Protein AF-A0A392QG40-F1 (afdb_monomer)

InterPro domains:
  IPR045274 Receptor-like kinase WAK-like [PTHR27005] (1-71)

Foldseek 3Di:
DVQVVCLVVVNNVVVDDPPPDDPPCPVLSNQVSVLVNQCPDPDPVSHDDVVVVVVSNVVSVCVVPDVVPPPVVPVVVVVVVVVVVVVVVVVVPDDDDDD

Radius of gyration: 22.12 Å; Cα contacts (8 Å, |Δi|>4): 34; chains: 1; bounding box: 78×23×42 Å

Structure (mmCIF, N/CA/C/O backbone):
data_AF-A0A392QG40-F1
#
_entry.id   AF-A0A392QG40-F1
#
loop_
_atom_site.group_PDB
_atom_site.id
_atom_site.type_symbol
_atom_site.label_atom_id
_atom_site.label_alt_id
_atom_site.label_comp_id
_atom_site.label_asym_id
_atom_site.label_entity_id
_atom_site.label_seq_id
_atom_site.pdbx_PDB_ins_code
_atom_site.Cartn_x
_atom_site.Cartn_y
_atom_site.Cartn_z
_atom_site.occupancy
_atom_site.B_iso_or_equiv
_atom_site.auth_seq_id
_atom_site.auth_comp_id
_atom_site.auth_asym_id
_atom_site.auth_atom_id
_atom_site.pdbx_PDB_model_num
ATOM 1 N N . MET A 1 1 ? -11.491 -7.792 -11.888 1.00 76.50 1 MET A N 1
ATOM 2 C CA . MET A 1 1 ? -10.643 -7.513 -10.707 1.00 76.50 1 MET A CA 1
ATOM 3 C C . MET A 1 1 ? -11.542 -7.230 -9.505 1.00 76.50 1 MET A C 1
ATOM 5 O O . MET A 1 1 ? -12.056 -6.123 -9.408 1.00 76.50 1 MET A O 1
ATOM 9 N N . HIS A 1 2 ? -11.778 -8.224 -8.638 1.00 91.06 2 HIS A N 1
ATOM 10 C CA . HIS A 1 2 ? -12.687 -8.115 -7.481 1.00 91.06 2 HIS A CA 1
ATOM 11 C C . HIS A 1 2 ? -12.259 -6.999 -6.511 1.00 91.06 2 HIS A C 1
ATOM 13 O O . HIS A 1 2 ? -13.020 -6.069 -6.269 1.00 91.06 2 HIS A O 1
ATOM 19 N N . PHE A 1 3 ? -10.992 -7.015 -6.090 1.00 94.00 3 PHE A N 1
ATOM 20 C CA . PHE A 1 3 ? -10.395 -6.025 -5.186 1.00 94.00 3 PHE A CA 1
ATOM 21 C C . PHE A 1 3 ? -10.611 -4.565 -5.629 1.00 94.00 3 PHE A C 1
ATOM 23 O O . PHE A 1 3 ? -11.159 -3.759 -4.882 1.00 94.00 3 PHE A O 1
ATOM 30 N N . LEU A 1 4 ? -10.244 -4.228 -6.874 1.00 94.69 4 LEU A N 1
ATOM 31 C CA . LEU A 1 4 ? -10.388 -2.863 -7.400 1.00 94.69 4 LEU A CA 1
ATOM 32 C C . LEU A 1 4 ? -11.856 -2.420 -7.489 1.00 94.69 4 LEU A C 1
ATOM 34 O O . LEU A 1 4 ? -12.143 -1.233 -7.364 1.00 94.69 4 LEU A O 1
ATOM 38 N N . SER A 1 5 ? -12.783 -3.358 -7.715 1.00 95.38 5 SER A N 1
ATOM 39 C CA . SER A 1 5 ? -14.220 -3.066 -7.709 1.00 95.38 5 SER A CA 1
ATOM 40 C C . SER A 1 5 ? -14.708 -2.751 -6.299 1.00 95.38 5 SER A C 1
ATOM 42 O O . SER A 1 5 ? -15.381 -1.743 -6.107 1.00 95.38 5 SER A O 1
ATOM 44 N N . CYS A 1 6 ? -14.329 -3.574 -5.317 1.00 96.19 6 CYS A N 1
ATOM 45 C CA . CYS A 1 6 ? -14.648 -3.349 -3.911 1.00 96.19 6 CYS A CA 1
ATOM 46 C C . CYS A 1 6 ? -14.133 -1.987 -3.441 1.00 96.19 6 CYS A C 1
ATOM 48 O O . CYS A 1 6 ? -14.902 -1.222 -2.870 1.00 96.19 6 CYS A O 1
ATOM 50 N N . LEU A 1 7 ? -12.883 -1.632 -3.759 1.00 95.38 7 LEU A N 1
ATOM 51 C CA . LEU A 1 7 ? -12.315 -0.334 -3.386 1.00 95.38 7 LEU A CA 1
ATOM 52 C C . LEU A 1 7 ? -13.085 0.847 -4.002 1.00 95.38 7 LEU A C 1
ATOM 54 O O . LEU A 1 7 ? -13.409 1.797 -3.299 1.00 95.38 7 LEU A O 1
ATOM 58 N N . LYS A 1 8 ? -13.439 0.776 -5.294 1.00 94.44 8 LYS A N 1
ATOM 59 C CA . LYS A 1 8 ? -14.230 1.826 -5.970 1.00 94.44 8 LYS A CA 1
ATOM 60 C C . LYS A 1 8 ? -15.635 1.999 -5.393 1.00 94.44 8 LYS A C 1
ATOM 62 O O . LYS A 1 8 ? -16.204 3.076 -5.507 1.00 94.44 8 LYS A O 1
ATOM 67 N N . GLN A 1 9 ? -16.200 0.933 -4.838 1.00 96.00 9 GLN A N 1
ATOM 68 C CA . GLN A 1 9 ? -17.535 0.924 -4.243 1.00 96.00 9 GLN A CA 1
ATOM 69 C C . GLN A 1 9 ? -17.508 1.196 -2.730 1.00 96.00 9 GLN A C 1
ATOM 71 O O . GLN A 1 9 ? -18.537 1.048 -2.086 1.00 96.00 9 GLN A O 1
ATOM 76 N N . ASP A 1 10 ? -16.347 1.548 -2.165 1.00 93.75 10 ASP A N 1
ATOM 77 C CA . ASP A 1 10 ? -16.106 1.686 -0.719 1.00 93.75 10 ASP A CA 1
ATOM 78 C C . ASP A 1 10 ? -16.429 0.418 0.101 1.00 93.75 10 ASP A C 1
ATOM 80 O O . ASP A 1 10 ? -16.672 0.456 1.302 1.00 93.75 10 ASP A O 1
ATOM 84 N N . ARG A 1 11 ? -16.374 -0.748 -0.552 1.00 95.81 11 ARG A N 1
ATOM 85 C CA . ARG A 1 11 ? -16.605 -2.083 0.024 1.00 95.81 11 ARG A CA 1
ATOM 86 C C . ARG A 1 11 ? -15.308 -2.849 0.251 1.00 95.81 11 ARG A C 1
ATOM 88 O O . ARG A 1 11 ? -15.278 -4.075 0.188 1.00 95.81 11 ARG A O 1
ATOM 95 N N . ILE A 1 12 ? -14.197 -2.141 0.458 1.00 95.31 12 ILE A N 1
ATOM 96 C CA . ILE A 1 12 ? -12.872 -2.765 0.562 1.00 95.31 12 ILE A CA 1
ATOM 97 C C . ILE A 1 12 ? -12.803 -3.798 1.691 1.00 95.31 12 ILE A C 1
ATOM 99 O O . ILE A 1 12 ? -12.214 -4.856 1.506 1.00 95.31 12 ILE A O 1
ATOM 103 N N . PHE A 1 13 ? -13.481 -3.538 2.808 1.00 94.19 13 PHE A N 1
ATOM 104 C CA . PHE A 1 13 ? -13.512 -4.418 3.975 1.00 94.19 13 PHE A CA 1
ATOM 105 C C . PHE A 1 13 ? -14.155 -5.785 3.696 1.00 94.19 13 PHE A C 1
ATOM 107 O O . PHE A 1 13 ? -13.777 -6.763 4.328 1.00 94.19 13 PHE A O 1
ATOM 114 N N . GLU A 1 14 ? -15.052 -5.887 2.707 1.00 93.19 14 GLU A N 1
ATOM 115 C CA . GLU A 1 14 ? -15.636 -7.166 2.264 1.00 93.19 14 GLU A CA 1
ATOM 116 C C . GLU A 1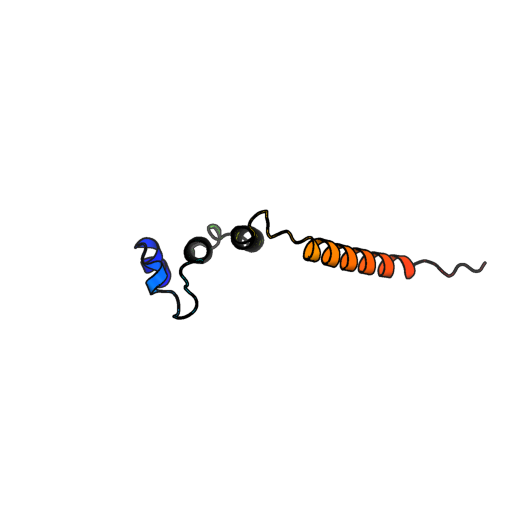 14 ? -14.625 -8.037 1.502 1.00 93.19 14 GLU A C 1
ATOM 118 O O . GLU A 1 14 ? -14.798 -9.248 1.391 1.00 93.19 14 GLU A O 1
ATOM 123 N N . ALA A 1 15 ? -13.571 -7.426 0.952 1.00 91.69 15 ALA A N 1
ATOM 124 C CA . ALA A 1 15 ? -12.517 -8.121 0.218 1.00 91.69 15 ALA A CA 1
ATOM 125 C C . ALA A 1 15 ? -11.320 -8.511 1.102 1.00 91.69 15 ALA A C 1
ATOM 127 O O . ALA A 1 15 ? -10.407 -9.178 0.611 1.00 91.69 15 ALA A O 1
ATOM 128 N N . ILE A 1 16 ? -11.302 -8.091 2.370 1.00 92.00 16 ILE A N 1
ATOM 129 C CA . ILE A 1 16 ? -10.236 -8.417 3.320 1.00 92.00 16 ILE A CA 1
ATOM 130 C C . ILE A 1 16 ? -10.523 -9.771 3.966 1.00 92.00 16 ILE A C 1
ATOM 132 O O . ILE A 1 16 ? -11.649 -10.074 4.355 1.00 92.00 16 ILE A O 1
ATOM 136 N N . GLN A 1 17 ? -9.485 -10.597 4.087 1.00 91.44 17 GLN A N 1
ATOM 137 C CA . GLN A 1 17 ? -9.592 -11.884 4.758 1.00 91.44 17 GLN A CA 1
ATOM 138 C C . GLN A 1 17 ? -9.967 -11.702 6.237 1.00 91.44 17 GLN A C 1
ATOM 140 O O . GLN A 1 17 ? -9.434 -10.837 6.936 1.00 91.44 17 GLN A O 1
ATOM 145 N N . VAL A 1 18 ? -10.871 -12.557 6.718 1.00 91.06 18 VAL A N 1
ATOM 146 C CA . VAL A 1 18 ? -11.296 -12.588 8.123 1.00 91.06 18 VAL A CA 1
ATOM 147 C C . VAL A 1 18 ? -10.078 -12.736 9.040 1.00 91.06 18 VAL A C 1
ATOM 149 O O . VAL A 1 18 ? -9.209 -13.567 8.788 1.00 91.06 18 VAL A O 1
ATOM 152 N N . GLY A 1 19 ? -10.029 -11.929 10.102 1.00 90.94 19 GLY A N 1
ATOM 153 C CA . GLY A 1 19 ? -8.938 -11.914 11.083 1.00 90.94 19 GLY A CA 1
ATOM 154 C C . GLY A 1 19 ? -7.833 -10.889 10.810 1.00 90.94 19 GLY A C 1
ATOM 155 O O . GLY A 1 19 ? -7.041 -10.629 11.706 1.00 90.94 19 GLY A O 1
ATOM 156 N N . ILE A 1 20 ? -7.795 -10.276 9.621 1.00 90.25 20 ILE A N 1
ATOM 157 C CA . ILE A 1 20 ? -6.873 -9.162 9.325 1.00 90.25 20 ILE A CA 1
ATOM 158 C C . ILE A 1 20 ? -7.479 -7.818 9.755 1.00 90.25 20 ILE A C 1
ATOM 160 O O . ILE A 1 20 ? -6.781 -6.949 10.268 1.00 90.25 20 ILE A O 1
ATOM 164 N N . LEU A 1 21 ? -8.783 -7.638 9.536 1.00 92.50 21 LEU A N 1
ATOM 165 C CA . LEU A 1 21 ? -9.500 -6.411 9.876 1.00 92.50 21 LEU A CA 1
ATOM 166 C C . LEU A 1 21 ? -9.844 -6.367 11.371 1.00 92.50 21 LEU A C 1
ATOM 168 O O . LEU A 1 21 ? -10.444 -7.310 11.888 1.00 92.50 21 LEU A O 1
ATOM 172 N N . ASN A 1 22 ? -9.544 -5.249 12.026 1.00 90.62 22 ASN A N 1
ATOM 173 C CA . ASN A 1 22 ? -10.055 -4.903 13.351 1.00 90.62 22 ASN A CA 1
ATOM 174 C C . ASN A 1 22 ? -10.625 -3.467 13.331 1.00 90.62 22 ASN A C 1
ATOM 176 O O . ASN A 1 22 ? -1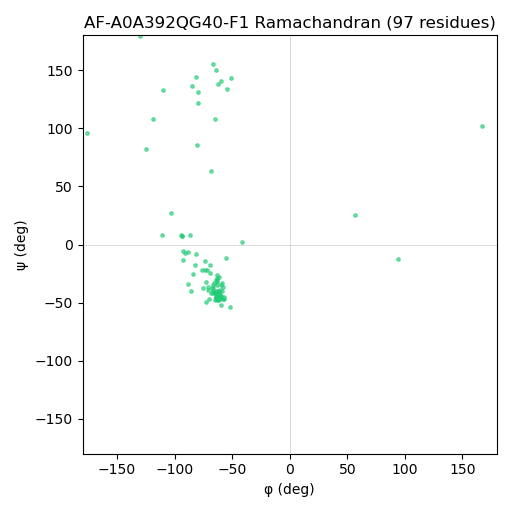0.666 -2.825 12.280 1.00 90.62 22 ASN A O 1
ATOM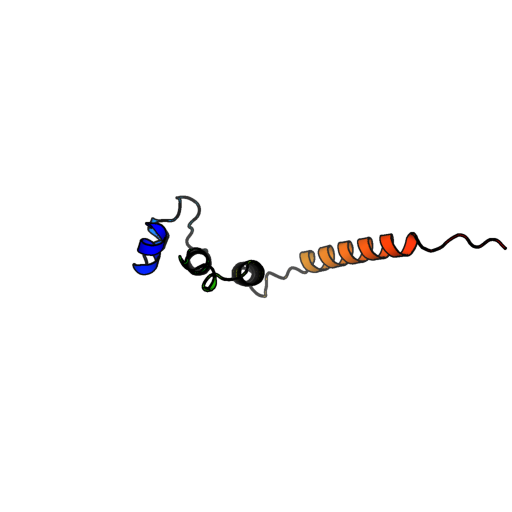 180 N N . ASP A 1 23 ? -11.151 -2.977 14.454 1.00 86.19 23 ASP A N 1
ATOM 181 C CA . ASP A 1 23 ? -11.760 -1.640 14.496 1.00 86.19 23 ASP A CA 1
ATOM 182 C C . ASP A 1 23 ? -10.737 -0.497 14.460 1.00 86.19 23 ASP A C 1
ATOM 184 O O . ASP A 1 23 ? -11.082 0.607 14.039 1.00 86.19 23 ASP A O 1
ATOM 188 N N . GLU A 1 24 ? -9.489 -0.775 14.832 1.00 87.81 24 GLU A N 1
ATOM 189 C CA . GLU A 1 24 ? -8.409 0.205 14.961 1.00 87.81 24 GLU A CA 1
ATOM 190 C C . GLU A 1 24 ? -7.659 0.407 13.637 1.00 87.81 24 GLU A C 1
ATOM 192 O O . GLU A 1 24 ? -7.316 1.534 13.303 1.00 87.81 24 GLU A O 1
ATOM 197 N N . ASN A 1 25 ? -7.509 -0.644 12.825 1.00 90.56 25 ASN A N 1
ATOM 198 C CA . ASN A 1 25 ? -6.672 -0.649 11.621 1.00 90.56 25 ASN A CA 1
ATOM 199 C C . ASN A 1 25 ? -7.409 -0.302 10.314 1.00 90.56 25 ASN A C 1
ATOM 201 O O . ASN A 1 25 ? -6.871 -0.444 9.210 1.00 90.56 25 ASN A O 1
ATOM 205 N N . LYS A 1 26 ? -8.679 0.119 10.398 1.00 91.56 26 LYS A N 1
ATOM 206 C CA . LYS A 1 26 ? -9.520 0.393 9.215 1.00 91.56 26 LYS A CA 1
ATOM 207 C C . LYS A 1 26 ? -8.919 1.459 8.306 1.00 91.56 26 LYS A C 1
ATOM 209 O O . LYS A 1 26 ? -9.124 1.411 7.089 1.00 91.56 26 LYS A O 1
ATOM 214 N N . LYS A 1 27 ? -8.221 2.434 8.890 1.00 91.88 27 LYS A N 1
ATOM 215 C CA . LYS A 1 27 ? -7.599 3.538 8.161 1.00 91.88 27 LYS A CA 1
ATOM 216 C C . LYS A 1 27 ? -6.380 3.042 7.387 1.00 91.88 27 LYS A C 1
ATOM 218 O O . LYS A 1 27 ? -6.308 3.247 6.181 1.00 91.88 27 LYS A O 1
ATOM 223 N N . GLU A 1 28 ? -5.492 2.317 8.049 1.00 92.69 28 GLU A N 1
ATOM 224 C CA . GLU A 1 28 ? -4.270 1.725 7.509 1.00 92.69 28 GLU A CA 1
ATOM 225 C C . GLU A 1 28 ? -4.615 0.759 6.372 1.00 92.69 28 GLU A C 1
ATOM 227 O O . GLU A 1 28 ? -4.040 0.839 5.289 1.00 92.69 28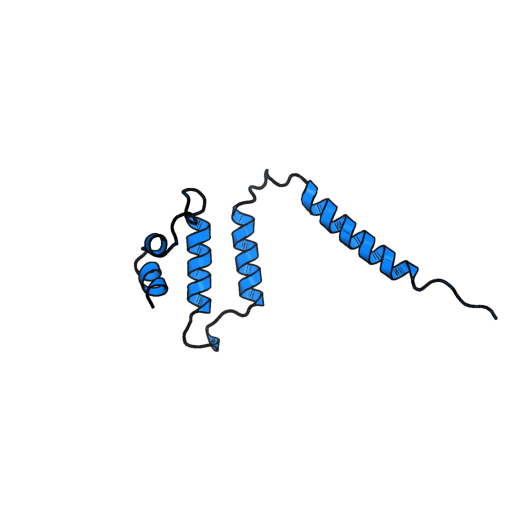 GLU A O 1
ATOM 232 N N . ILE A 1 29 ? -5.637 -0.085 6.564 1.00 94.06 29 ILE A N 1
ATOM 233 C CA . ILE A 1 29 ? -6.176 -0.972 5.521 1.00 94.06 29 ILE A CA 1
ATOM 234 C C . ILE A 1 29 ? -6.618 -0.167 4.290 1.00 94.06 29 ILE A C 1
ATOM 236 O O . ILE A 1 29 ? -6.313 -0.566 3.163 1.00 94.06 29 ILE A O 1
ATOM 240 N N . LYS A 1 30 ? -7.336 0.955 4.472 1.00 94.31 30 LYS A N 1
ATOM 241 C CA . LYS A 1 30 ? -7.756 1.813 3.349 1.00 94.31 30 LYS A CA 1
ATOM 242 C C . LYS A 1 30 ? -6.552 2.423 2.628 1.00 94.31 30 LYS A C 1
ATOM 244 O O . LYS A 1 30 ? -6.509 2.350 1.401 1.00 94.31 30 LYS A O 1
ATOM 249 N N . GLU A 1 31 ? -5.578 2.964 3.354 1.00 95.62 31 GLU A N 1
ATOM 250 C CA . GLU A 1 31 ? -4.371 3.565 2.766 1.00 95.62 31 GLU A CA 1
ATOM 251 C C . GLU A 1 31 ? -3.549 2.533 1.977 1.00 95.62 31 GLU A C 1
ATOM 253 O O . GLU A 1 31 ? -3.229 2.741 0.803 1.00 95.62 31 GLU A O 1
ATOM 258 N N . VAL A 1 32 ? -3.301 1.354 2.562 1.00 95.81 32 VAL A N 1
ATOM 259 C CA . VAL A 1 32 ? -2.613 0.249 1.875 1.00 95.81 32 VAL A CA 1
ATOM 260 C C . VAL A 1 32 ? -3.401 -0.203 0.646 1.00 95.81 32 VAL A C 1
ATOM 262 O O . VAL A 1 32 ? -2.812 -0.481 -0.400 1.00 95.81 32 VAL A O 1
ATOM 265 N N . ALA A 1 33 ? -4.734 -0.252 0.720 1.00 96.31 33 ALA A N 1
ATOM 266 C CA . ALA A 1 33 ? -5.553 -0.644 -0.419 1.00 96.31 33 ALA A CA 1
ATOM 267 C C . ALA A 1 33 ? -5.487 0.367 -1.575 1.00 96.31 33 ALA A C 1
ATOM 269 O O . ALA A 1 33 ? -5.457 -0.034 -2.744 1.00 96.31 33 ALA A O 1
ATOM 270 N N . ILE A 1 34 ? -5.423 1.666 -1.268 1.00 97.06 34 ILE A N 1
ATOM 271 C CA . ILE A 1 34 ? -5.224 2.735 -2.255 1.00 97.06 34 ILE A CA 1
ATOM 272 C C . ILE A 1 34 ? -3.846 2.602 -2.914 1.00 97.06 34 ILE A C 1
ATOM 274 O O . ILE A 1 34 ? -3.747 2.656 -4.147 1.00 97.06 34 ILE A O 1
ATOM 278 N N . LEU A 1 35 ? -2.794 2.359 -2.126 1.00 98.00 35 LEU A N 1
ATOM 279 C CA . LEU A 1 35 ? -1.446 2.119 -2.643 1.00 98.00 35 LEU A CA 1
ATOM 280 C C . LEU A 1 35 ? -1.409 0.880 -3.551 1.00 98.00 35 LEU A C 1
ATOM 282 O O . LEU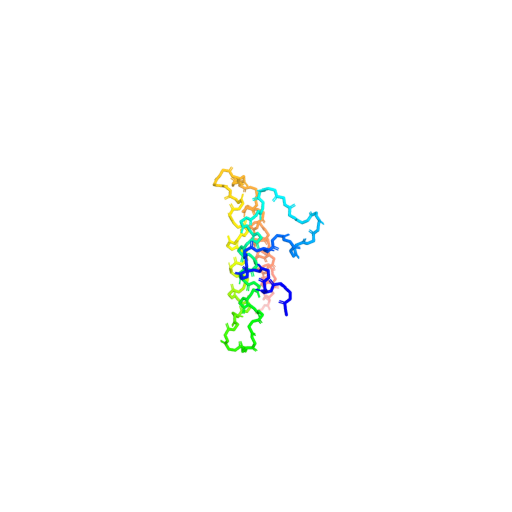 A 1 35 ? -0.936 0.950 -4.688 1.00 98.00 35 LEU A O 1
ATOM 286 N N . ALA A 1 36 ? -2.005 -0.230 -3.113 1.00 97.31 36 ALA A N 1
ATOM 287 C CA . ALA A 1 36 ? -2.125 -1.444 -3.914 1.00 97.31 36 ALA A CA 1
ATOM 288 C C . ALA A 1 36 ? -2.880 -1.189 -5.230 1.00 97.31 36 ALA A C 1
ATOM 290 O O . ALA A 1 36 ? -2.473 -1.680 -6.284 1.00 97.31 36 ALA A O 1
ATOM 291 N N . ALA A 1 37 ? -3.940 -0.374 -5.217 1.00 96.81 37 ALA A N 1
ATOM 292 C CA . ALA A 1 37 ? -4.668 -0.019 -6.431 1.00 96.81 37 ALA A CA 1
ATOM 293 C C . ALA A 1 37 ? -3.811 0.764 -7.440 1.00 96.81 37 ALA A C 1
ATOM 295 O O . ALA A 1 37 ? -3.956 0.557 -8.648 1.00 96.81 37 ALA A O 1
ATOM 296 N N . ARG A 1 38 ? -2.889 1.615 -6.969 1.00 97.62 38 ARG A N 1
ATOM 297 C CA . ARG A 1 38 ? -1.893 2.286 -7.824 1.00 97.62 38 ARG A CA 1
ATOM 298 C C . ARG A 1 38 ? -0.871 1.298 -8.391 1.00 97.62 38 ARG A C 1
ATOM 300 O O . ARG A 1 38 ? -0.575 1.360 -9.582 1.00 97.62 38 ARG A O 1
ATOM 307 N N . CYS A 1 39 ? -0.393 0.349 -7.588 1.00 98.00 39 CYS A N 1
ATOM 308 C CA . CYS A 1 39 ? 0.519 -0.710 -8.037 1.00 98.00 39 CYS A CA 1
ATOM 309 C C . CYS A 1 39 ? -0.110 -1.639 -9.091 1.00 98.00 39 CYS A C 1
ATOM 311 O O . CYS A 1 39 ? 0.585 -2.148 -9.968 1.00 98.00 39 CYS A O 1
ATOM 313 N N . LEU A 1 40 ? -1.430 -1.839 -9.034 1.00 96.38 40 LEU A N 1
ATOM 314 C CA . LEU A 1 40 ? -2.188 -2.714 -9.936 1.00 96.38 40 LEU A CA 1
ATOM 315 C C . LEU A 1 40 ? -2.645 -2.038 -11.242 1.00 96.38 40 LEU A C 1
ATOM 317 O O . LEU A 1 40 ? -3.424 -2.630 -11.996 1.00 96.38 40 LEU A O 1
ATOM 321 N N . ARG A 1 41 ? -2.193 -0.811 -11.539 1.00 95.81 41 ARG A N 1
ATOM 322 C CA . ARG A 1 41 ? -2.527 -0.140 -12.805 1.00 95.81 41 ARG A CA 1
ATOM 323 C C . ARG A 1 41 ? -2.052 -0.958 -14.005 1.00 95.81 41 ARG A C 1
ATOM 325 O O . ARG A 1 41 ? -0.968 -1.541 -14.005 1.00 95.81 41 ARG A O 1
ATOM 332 N N . LEU A 1 42 ? -2.875 -0.997 -15.053 1.00 94.81 42 LEU A N 1
ATOM 333 C CA . LEU A 1 42 ? -2.585 -1.777 -16.261 1.00 94.81 42 LEU A CA 1
ATOM 334 C C . LEU A 1 42 ? -1.295 -1.298 -16.927 1.00 94.81 42 LEU A C 1
ATOM 336 O O . LEU A 1 42 ? -0.427 -2.101 -17.264 1.00 94.81 42 LEU A O 1
ATOM 340 N N . ARG A 1 43 ? -1.167 0.022 -17.044 1.00 97.06 43 ARG A N 1
ATOM 341 C CA . ARG A 1 43 ? -0.017 0.714 -17.605 1.00 97.06 43 ARG A CA 1
ATOM 342 C C . ARG A 1 43 ? 1.112 0.792 -16.584 1.00 97.06 43 ARG A C 1
ATOM 344 O O . ARG A 1 43 ? 0.920 1.301 -15.483 1.00 97.06 43 ARG A O 1
ATOM 351 N N . GLY A 1 44 ? 2.270 0.242 -16.945 1.00 97.25 44 GLY A N 1
ATOM 352 C CA . GLY A 1 44 ? 3.427 0.145 -16.053 1.00 97.25 44 GLY A CA 1
ATOM 353 C C . GLY A 1 44 ? 4.015 1.501 -15.669 1.00 97.25 44 GLY A C 1
ATOM 354 O O . GLY A 1 44 ? 4.449 1.671 -14.539 1.00 97.25 44 GLY A O 1
ATOM 355 N N . ASP A 1 45 ? 3.956 2.470 -16.579 1.00 97.44 45 ASP A N 1
ATOM 356 C CA . ASP A 1 45 ? 4.402 3.853 -16.391 1.00 97.44 45 ASP A CA 1
ATOM 357 C C . ASP A 1 45 ? 3.529 4.651 -15.412 1.00 97.44 45 ASP A C 1
ATOM 359 O O . ASP A 1 45 ? 3.959 5.670 -14.886 1.00 97.44 45 ASP A O 1
ATOM 363 N N . GLU A 1 46 ? 2.313 4.182 -15.130 1.00 97.50 46 GLU A N 1
ATOM 364 C CA . GLU A 1 46 ? 1.427 4.799 -14.142 1.00 97.50 46 GL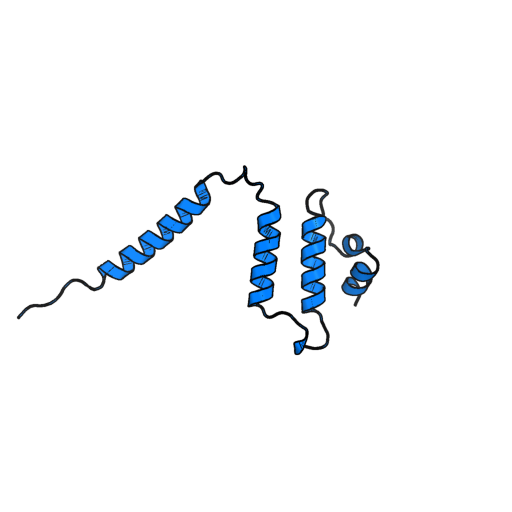U A CA 1
ATOM 365 C C . GLU A 1 46 ? 1.591 4.207 -12.732 1.00 97.50 46 GLU A C 1
ATOM 367 O O . GLU A 1 46 ? 0.949 4.698 -11.794 1.00 97.50 46 GLU A O 1
ATOM 372 N N . ARG A 1 47 ? 2.376 3.129 -12.588 1.00 98.50 47 ARG A N 1
ATOM 373 C CA . ARG A 1 47 ? 2.633 2.460 -11.307 1.00 98.50 47 ARG A CA 1
ATOM 374 C C . ARG A 1 47 ? 3.717 3.218 -10.537 1.00 98.50 47 ARG A C 1
ATOM 376 O O . ARG A 1 47 ? 4.667 3.693 -11.154 1.00 98.50 47 ARG A O 1
ATOM 383 N N . PRO A 1 48 ? 3.618 3.297 -9.201 1.00 98.62 48 PRO A N 1
ATOM 384 C CA . PRO A 1 48 ? 4.706 3.826 -8.394 1.00 98.62 48 PRO A CA 1
ATOM 385 C C . PRO A 1 48 ? 5.948 2.934 -8.503 1.00 98.62 48 PRO A C 1
ATOM 387 O O . PRO A 1 48 ? 5.858 1.714 -8.671 1.00 98.62 48 PRO A O 1
ATOM 390 N N . SER A 1 49 ? 7.117 3.548 -8.366 1.00 98.44 49 SER A N 1
ATOM 391 C CA . SER A 1 49 ? 8.376 2.843 -8.157 1.00 98.44 49 SER A CA 1
ATOM 392 C C . SER A 1 49 ? 8.381 2.140 -6.797 1.00 98.44 49 SER A C 1
ATOM 394 O O . SER A 1 49 ? 7.729 2.577 -5.850 1.00 98.44 49 SER A O 1
ATOM 396 N N . MET A 1 50 ? 9.176 1.077 -6.648 1.00 98.12 50 MET A N 1
ATOM 397 C CA . MET A 1 50 ? 9.282 0.380 -5.358 1.00 98.12 50 MET A CA 1
ATOM 398 C C . MET A 1 50 ? 9.815 1.290 -4.238 1.00 98.12 50 MET A C 1
ATOM 400 O O . MET A 1 50 ? 9.457 1.113 -3.080 1.00 98.12 50 MET A O 1
ATOM 404 N N . LYS A 1 51 ? 10.624 2.301 -4.585 1.00 98.06 51 LYS A N 1
ATOM 405 C CA . LYS A 1 51 ? 11.081 3.322 -3.636 1.00 98.06 51 LYS A CA 1
ATOM 406 C C . LYS A 1 51 ? 9.905 4.128 -3.077 1.00 98.06 51 LYS A C 1
ATOM 408 O O . LYS A 1 51 ? 9.820 4.303 -1.869 1.00 98.06 51 LYS A O 1
ATOM 413 N N . GLU A 1 52 ? 9.003 4.591 -3.940 1.00 98.12 52 GLU A N 1
ATOM 414 C CA . GLU A 1 52 ? 7.795 5.315 -3.518 1.00 98.12 52 GLU A CA 1
ATOM 415 C C . GLU A 1 52 ? 6.865 4.409 -2.707 1.00 98.12 52 GLU A C 1
ATOM 417 O O . GLU A 1 52 ? 6.382 4.823 -1.660 1.00 98.12 52 GLU A O 1
ATOM 422 N N . VAL A 1 53 ? 6.683 3.152 -3.129 1.00 98.12 53 VAL A N 1
ATOM 423 C CA . VAL A 1 53 ? 5.894 2.161 -2.377 1.00 98.12 53 VAL A CA 1
ATOM 424 C C . VAL A 1 53 ? 6.456 1.959 -0.969 1.00 98.12 53 VAL A C 1
ATOM 426 O O . VAL A 1 53 ? 5.693 1.991 -0.010 1.00 98.12 53 VAL A O 1
ATOM 429 N N . ALA A 1 54 ? 7.773 1.784 -0.827 1.00 96.81 54 ALA A N 1
ATOM 430 C CA . ALA A 1 54 ? 8.415 1.620 0.477 1.00 96.81 54 ALA A CA 1
ATOM 431 C C . ALA A 1 54 ? 8.222 2.858 1.367 1.00 96.81 54 ALA A C 1
ATOM 433 O O . ALA A 1 54 ? 7.813 2.723 2.515 1.00 96.81 54 ALA A O 1
ATOM 434 N N . MET A 1 55 ? 8.432 4.057 0.815 1.00 95.38 55 MET A N 1
ATOM 435 C CA . MET A 1 55 ? 8.233 5.314 1.543 1.00 95.38 55 MET A CA 1
ATOM 436 C C . MET A 1 55 ? 6.784 5.504 2.011 1.00 95.38 55 MET A C 1
ATOM 438 O O . MET A 1 55 ? 6.554 5.928 3.141 1.00 95.38 55 MET A O 1
ATOM 442 N N . GLU A 1 56 ? 5.801 5.201 1.159 1.00 96.31 56 GLU A N 1
ATOM 443 C CA . GLU A 1 56 ? 4.384 5.309 1.521 1.00 96.31 56 GLU A CA 1
ATOM 444 C C . GLU A 1 56 ? 4.002 4.280 2.598 1.00 96.31 56 GLU A C 1
ATOM 446 O O . GLU A 1 56 ? 3.303 4.626 3.549 1.00 96.31 56 GLU A O 1
ATOM 451 N N . LEU A 1 57 ? 4.510 3.045 2.512 1.00 96.25 57 LEU A N 1
ATOM 452 C CA . LEU A 1 57 ? 4.295 2.020 3.541 1.00 96.25 57 LEU A CA 1
ATOM 453 C C . LEU A 1 57 ? 4.931 2.391 4.887 1.00 96.25 57 LEU A C 1
ATOM 455 O O . LEU A 1 57 ? 4.301 2.190 5.926 1.00 96.25 57 LEU A O 1
ATOM 459 N N . ASP A 1 58 ? 6.139 2.957 4.883 1.00 93.56 58 ASP A N 1
ATOM 460 C CA . ASP A 1 58 ? 6.774 3.474 6.099 1.00 93.56 58 ASP A CA 1
ATOM 461 C C . ASP A 1 58 ? 5.931 4.597 6.719 1.00 93.56 58 ASP A C 1
ATOM 463 O O . ASP A 1 58 ? 5.720 4.612 7.931 1.00 93.56 58 ASP A O 1
ATOM 467 N N . GLY A 1 59 ? 5.375 5.488 5.891 1.00 91.00 59 GLY A N 1
ATOM 468 C CA . GLY A 1 59 ? 4.458 6.539 6.334 1.00 91.00 59 GLY A CA 1
ATOM 469 C C . GLY A 1 59 ? 3.176 5.995 6.969 1.00 91.00 59 GLY A C 1
ATOM 470 O O . GLY A 1 59 ? 2.746 6.510 7.997 1.00 91.00 59 GLY A O 1
ATOM 471 N N . ILE A 1 60 ? 2.592 4.931 6.407 1.00 91.12 60 ILE A N 1
ATOM 472 C CA . ILE A 1 60 ? 1.397 4.281 6.968 1.00 91.12 60 ILE A CA 1
ATOM 473 C C . ILE A 1 60 ? 1.710 3.655 8.332 1.00 91.12 60 ILE A C 1
ATOM 475 O O . ILE A 1 60 ? 0.928 3.813 9.265 1.00 91.12 60 ILE A O 1
ATOM 479 N N . ARG A 1 61 ? 2.873 3.008 8.485 1.00 83.56 61 ARG A N 1
ATOM 480 C CA . ARG A 1 61 ? 3.294 2.395 9.758 1.00 83.56 61 ARG A CA 1
ATOM 481 C C . ARG A 1 61 ? 3.479 3.421 10.881 1.00 83.56 61 ARG A C 1
ATOM 483 O O . ARG A 1 61 ? 3.235 3.110 12.040 1.00 83.56 61 ARG A O 1
ATOM 490 N N . LEU A 1 62 ? 3.893 4.644 10.553 1.00 68.12 62 LEU A N 1
ATOM 491 C CA . LEU A 1 62 ? 4.103 5.711 11.538 1.00 68.12 62 LEU A CA 1
ATOM 492 C C . LEU A 1 62 ? 2.796 6.307 12.085 1.00 68.12 62 LEU A C 1
ATOM 494 O O . LEU A 1 62 ? 2.832 6.982 13.109 1.00 68.12 62 LEU A O 1
ATOM 498 N N . ILE A 1 63 ? 1.644 6.048 11.456 1.00 58.59 63 ILE A N 1
ATOM 499 C CA . ILE A 1 63 ? 0.343 6.554 11.925 1.00 58.59 63 ILE A CA 1
ATOM 500 C C . ILE A 1 63 ? -0.089 5.874 13.243 1.00 58.59 63 ILE A C 1
ATOM 502 O O . ILE A 1 63 ? -0.799 6.499 14.029 1.00 58.59 63 ILE A O 1
ATOM 506 N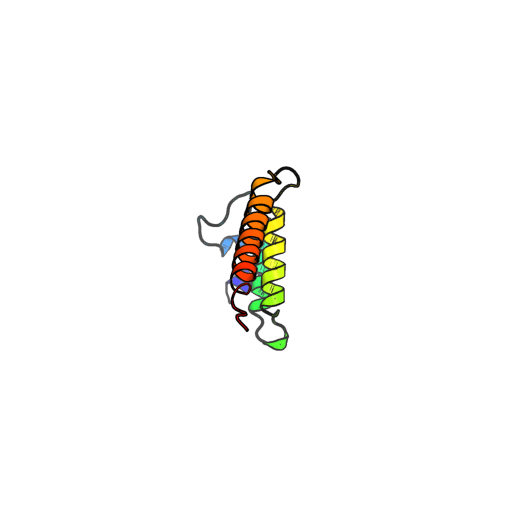 N . GLU A 1 64 ? 0.401 4.662 13.536 1.00 54.62 64 GLU A N 1
ATOM 507 C CA . GLU A 1 64 ? 0.187 3.962 14.818 1.00 54.62 64 GLU A CA 1
ATOM 508 C C . GLU A 1 64 ? 1.157 4.407 15.932 1.00 54.62 64 GLU A C 1
ATOM 510 O O . GLU A 1 64 ? 0.885 4.202 17.119 1.00 54.62 64 GLU A O 1
ATOM 515 N N . MET A 1 65 ? 2.277 5.059 15.592 1.00 50.53 65 MET A N 1
ATOM 516 C CA . MET A 1 65 ? 3.152 5.685 16.586 1.00 50.53 65 MET A CA 1
ATOM 517 C C . MET A 1 65 ? 2.560 7.035 16.987 1.00 50.53 65 MET A C 1
ATOM 519 O O . MET A 1 65 ? 2.911 8.092 16.464 1.00 50.53 65 MET A O 1
ATOM 523 N N . HIS A 1 66 ? 1.653 7.016 17.961 1.00 51.66 66 HIS A N 1
ATOM 524 C CA . HIS A 1 66 ? 1.358 8.225 18.719 1.00 51.66 66 HIS A CA 1
ATOM 525 C C . HIS A 1 66 ? 2.679 8.839 19.234 1.00 51.66 66 HIS A C 1
ATOM 527 O O . HIS A 1 66 ? 3.545 8.082 19.675 1.00 51.66 66 HIS A O 1
ATOM 533 N N . PRO A 1 67 ? 2.824 10.180 19.280 1.00 52.56 67 PRO A N 1
ATOM 534 C CA . PRO A 1 67 ? 4.030 10.858 19.788 1.00 52.56 67 PRO A CA 1
ATOM 535 C C . PRO A 1 67 ? 4.444 10.464 21.218 1.00 52.56 67 PRO A C 1
ATOM 537 O O . PRO A 1 67 ? 5.517 10.826 21.677 1.00 52.56 67 PRO A O 1
ATOM 540 N N . TRP A 1 68 ? 3.578 9.751 21.938 1.00 50.97 68 TRP A N 1
ATOM 541 C CA . TRP A 1 68 ? 3.791 9.268 23.301 1.00 50.97 68 TRP A CA 1
ATOM 542 C C . TRP A 1 68 ? 4.382 7.851 23.373 1.00 50.97 68 TRP A C 1
ATOM 544 O O . TRP A 1 68 ? 4.824 7.445 24.441 1.00 50.97 68 TRP A O 1
ATOM 554 N N . ASN A 1 69 ? 4.387 7.103 22.262 1.00 47.06 69 ASN A N 1
ATOM 555 C CA . ASN A 1 69 ? 4.952 5.750 22.180 1.00 47.06 69 ASN A CA 1
ATOM 556 C C . ASN A 1 69 ? 6.408 5.742 21.687 1.00 47.06 69 ASN A C 1
ATOM 558 O O . ASN A 1 69 ? 6.980 4.672 21.481 1.00 47.06 69 ASN A O 1
ATOM 562 N N . GLU A 1 70 ? 7.042 6.913 21.561 1.00 46.94 70 GLU A N 1
ATOM 563 C CA . GLU A 1 70 ? 8.501 7.029 21.599 1.00 46.94 70 GLU A CA 1
ATOM 564 C C . GLU A 1 70 ? 8.999 6.720 23.022 1.00 46.94 70 GLU A C 1
ATOM 566 O O . GLU A 1 70 ? 9.582 7.552 23.708 1.00 46.94 70 GLU A O 1
ATOM 571 N N . THR A 1 71 ? 8.791 5.492 23.501 1.00 47.41 71 THR A N 1
ATOM 572 C CA . THR A 1 71 ? 9.777 4.930 24.418 1.00 47.41 71 THR A CA 1
ATOM 573 C C . THR A 1 71 ? 11.048 4.778 23.605 1.00 47.41 71 THR A C 1
ATOM 575 O O . THR A 1 71 ? 11.135 3.932 22.716 1.00 47.41 71 THR A O 1
ATOM 578 N N . GLU A 1 72 ? 11.995 5.651 23.922 1.00 52.78 72 GLU A N 1
ATOM 579 C CA . GLU A 1 72 ? 13.362 5.870 23.435 1.00 52.78 72 GLU A CA 1
ATOM 580 C C . GLU A 1 72 ? 14.217 4.603 23.180 1.00 52.78 72 GLU A C 1
ATOM 582 O O . GLU A 1 72 ? 15.362 4.701 22.755 1.00 52.78 72 GLU A O 1
ATOM 587 N N . GLN A 1 73 ? 13.682 3.395 23.369 1.00 48.84 73 GLN A N 1
ATOM 588 C CA . GLN A 1 73 ? 14.410 2.132 23.281 1.00 48.84 73 GLN A CA 1
ATOM 589 C C . GLN A 1 73 ? 14.790 1.715 21.848 1.00 48.84 73 GLN A C 1
ATOM 591 O O . GLN A 1 73 ? 15.855 1.136 21.661 1.00 48.84 73 GLN A O 1
ATOM 596 N N . ASN A 1 74 ? 13.987 2.034 20.824 1.00 52.69 74 ASN A N 1
ATOM 597 C CA . ASN A 1 74 ? 14.269 1.574 19.450 1.00 52.69 74 ASN A CA 1
ATOM 598 C C . ASN A 1 74 ? 15.253 2.464 18.672 1.00 52.69 74 ASN A C 1
ATOM 600 O O . ASN A 1 74 ? 15.915 1.989 17.748 1.00 52.69 74 ASN A O 1
ATOM 604 N N . PHE A 1 75 ? 15.369 3.752 19.013 1.00 53.84 75 PHE A N 1
ATOM 605 C CA . PHE A 1 75 ? 16.325 4.638 18.338 1.00 53.84 75 PHE A CA 1
ATOM 606 C C . PHE A 1 75 ? 17.757 4.359 18.808 1.00 53.84 75 PHE A C 1
ATOM 608 O O . PHE A 1 75 ? 18.691 4.339 18.005 1.00 53.84 75 PHE A O 1
ATOM 615 N N . GLU A 1 76 ? 17.918 4.067 20.098 1.00 56.78 76 GLU A N 1
ATOM 616 C CA . GLU A 1 76 ? 19.218 3.806 20.708 1.00 56.78 76 GLU A CA 1
ATOM 617 C C . GLU A 1 76 ? 19.810 2.459 20.261 1.00 56.78 76 GLU A C 1
ATOM 619 O O . GLU A 1 76 ? 21.009 2.369 20.000 1.00 56.78 76 GLU A O 1
ATOM 624 N N . GLU A 1 77 ? 18.982 1.423 20.077 1.00 55.69 77 GLU A N 1
ATOM 625 C CA . GLU A 1 77 ? 19.439 0.120 19.574 1.00 55.69 77 GLU A CA 1
ATOM 626 C C . GLU A 1 77 ? 19.931 0.211 18.118 1.00 55.69 77 GLU A C 1
ATOM 628 O O . GLU A 1 77 ? 21.012 -0.287 17.794 1.00 55.69 77 GLU A O 1
ATOM 633 N N . GLY A 1 78 ? 19.218 0.950 17.257 1.00 65.06 78 GLY A N 1
ATOM 634 C CA . GLY A 1 78 ? 19.657 1.218 15.884 1.00 65.06 78 GLY A CA 1
ATOM 635 C C . GLY A 1 78 ? 20.969 2.010 15.819 1.00 65.06 78 GLY A C 1
ATOM 636 O O . GLY A 1 78 ? 21.849 1.693 15.018 1.00 65.06 78 GLY A O 1
ATOM 637 N N . GLN A 1 79 ? 21.144 3.005 16.694 1.00 67.88 79 GLN A N 1
ATOM 638 C CA . GLN A 1 79 ? 22.394 3.766 16.793 1.00 67.88 79 GLN A CA 1
ATOM 639 C C . GLN A 1 79 ? 23.560 2.928 17.322 1.00 67.88 79 GLN A C 1
ATOM 641 O O . GLN A 1 79 ? 24.679 3.073 16.830 1.00 67.88 79 GLN A O 1
ATOM 646 N N . ARG A 1 80 ? 23.311 2.029 18.280 1.00 66.19 80 ARG A N 1
ATOM 647 C CA . ARG A 1 80 ? 24.320 1.101 18.807 1.00 66.19 80 ARG A CA 1
ATOM 648 C C . ARG A 1 80 ? 24.805 0.121 17.747 1.00 66.19 80 ARG A C 1
ATOM 650 O O . ARG A 1 80 ? 26.013 -0.019 17.593 1.00 66.19 80 ARG A O 1
ATOM 657 N N . LEU A 1 81 ? 23.893 -0.473 16.976 1.00 70.50 81 LEU A N 1
ATOM 658 C CA . LEU A 1 81 ? 24.244 -1.382 15.879 1.00 70.50 81 LEU A CA 1
ATOM 659 C C . LEU A 1 81 ? 25.027 -0.668 14.769 1.00 70.50 81 LEU A C 1
ATOM 661 O O . LEU A 1 81 ? 25.994 -1.217 14.243 1.00 70.50 81 LEU A O 1
ATOM 665 N N . LEU A 1 82 ? 24.652 0.573 14.436 1.00 73.31 82 LEU A N 1
ATOM 666 C CA . LEU A 1 82 ? 25.407 1.392 13.486 1.00 73.31 82 LEU A CA 1
ATOM 667 C C . LEU A 1 82 ? 26.802 1.725 14.025 1.00 73.31 82 LEU A C 1
ATOM 669 O O . LEU A 1 82 ? 27.783 1.540 13.312 1.00 73.31 82 LEU A O 1
ATOM 673 N N . HIS A 1 83 ? 26.911 2.178 15.276 1.00 74.06 83 HIS A N 1
ATOM 674 C CA . HIS A 1 83 ? 28.193 2.492 15.906 1.00 74.06 83 HIS A CA 1
ATOM 675 C C . HIS A 1 83 ? 29.110 1.262 15.976 1.00 74.06 83 HIS A C 1
ATOM 677 O O . HIS A 1 83 ? 30.285 1.361 15.642 1.00 74.06 83 HIS A O 1
ATOM 683 N N . GLU A 1 84 ? 28.576 0.097 16.346 1.00 71.69 84 GLU A N 1
ATOM 684 C CA . GLU A 1 84 ? 29.310 -1.171 16.387 1.00 71.69 84 GLU A CA 1
ATOM 685 C C . GLU A 1 84 ? 29.791 -1.602 14.994 1.00 71.69 84 GLU A C 1
ATOM 687 O O . GLU A 1 84 ? 30.968 -1.933 14.823 1.00 71.69 84 GLU A O 1
ATOM 692 N N . ALA A 1 85 ? 28.933 -1.494 13.973 1.00 79.38 85 ALA A N 1
ATOM 693 C CA . ALA A 1 85 ? 29.317 -1.749 12.587 1.00 79.38 85 ALA A CA 1
ATOM 694 C C . ALA A 1 85 ? 30.435 -0.798 12.124 1.00 79.38 85 ALA A C 1
ATOM 696 O O . ALA A 1 85 ? 31.426 -1.247 11.550 1.00 79.38 85 ALA A O 1
ATOM 697 N N . PHE A 1 86 ? 30.344 0.499 12.433 1.00 75.25 86 PHE A N 1
ATOM 698 C CA . PHE A 1 86 ? 31.402 1.461 12.115 1.00 75.25 86 PHE A CA 1
ATOM 699 C C . PHE A 1 86 ? 32.708 1.155 12.861 1.00 75.25 86 PHE A C 1
ATOM 701 O O . PHE A 1 86 ? 33.761 1.110 12.228 1.00 75.25 86 PHE A 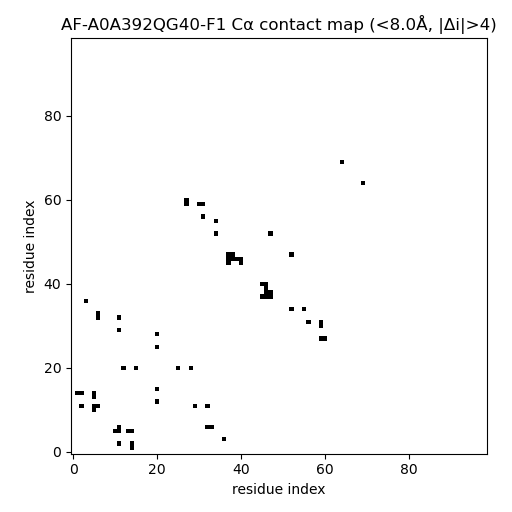O 1
ATOM 708 N N . SER A 1 87 ? 32.668 0.891 14.172 1.00 74.56 87 SER A N 1
ATOM 709 C CA . SER A 1 87 ? 33.863 0.542 14.957 1.00 74.56 87 SER A CA 1
ATOM 710 C C . SER A 1 87 ? 34.552 -0.726 14.446 1.00 74.56 87 SER A C 1
ATOM 712 O O . SER A 1 87 ? 35.780 -0.789 14.452 1.00 74.56 87 SER A O 1
ATOM 714 N N . SER A 1 88 ? 33.789 -1.709 13.956 1.00 69.06 88 SER A N 1
ATOM 715 C CA . SER A 1 88 ? 34.359 -2.922 13.359 1.00 69.06 88 SER A CA 1
ATOM 716 C C . SER A 1 88 ? 35.109 -2.650 12.046 1.00 69.06 88 SER A C 1
ATOM 718 O O . SER A 1 88 ? 36.165 -3.233 11.826 1.00 69.06 88 SER A O 1
ATOM 720 N N . ILE A 1 89 ? 34.641 -1.698 11.226 1.00 70.56 89 ILE A N 1
ATOM 721 C CA . ILE A 1 89 ? 35.269 -1.328 9.944 1.00 70.56 89 ILE A CA 1
ATOM 722 C C . ILE A 1 89 ? 36.593 -0.578 10.155 1.00 70.56 89 ILE A C 1
ATOM 724 O O . ILE A 1 89 ? 37.554 -0.798 9.422 1.00 70.56 89 ILE A O 1
ATOM 728 N N . PHE A 1 90 ? 36.674 0.308 11.154 1.00 59.03 90 PHE A N 1
ATOM 729 C CA . PHE A 1 90 ? 37.877 1.122 11.376 1.00 59.03 90 PHE A CA 1
ATOM 730 C C . PHE A 1 90 ? 39.039 0.354 12.025 1.00 59.03 90 PHE A C 1
ATOM 732 O O . PHE A 1 90 ? 40.194 0.746 11.846 1.00 59.03 90 PHE A O 1
ATOM 739 N N . ASN A 1 91 ? 38.760 -0.753 12.719 1.00 54.47 91 ASN A N 1
ATOM 740 C CA . ASN A 1 91 ? 39.784 -1.568 13.378 1.00 54.47 91 ASN A CA 1
ATOM 741 C C . ASN A 1 91 ? 40.511 -2.550 12.438 1.00 54.47 91 ASN A C 1
ATOM 743 O O . ASN A 1 91 ? 41.507 -3.133 12.853 1.00 54.47 91 ASN A O 1
ATOM 747 N N . GLU A 1 92 ? 40.080 -2.720 11.181 1.00 56.09 92 GLU A N 1
ATOM 748 C CA . GLU A 1 92 ? 40.776 -3.592 10.213 1.00 56.09 92 GLU A CA 1
ATOM 749 C C . GLU A 1 92 ? 41.885 -2.883 9.412 1.00 56.09 92 GLU A C 1
ATOM 751 O O . GLU A 1 92 ? 42.640 -3.530 8.689 1.00 56.09 92 GLU A O 1
ATOM 756 N N . SER A 1 93 ? 42.031 -1.560 9.544 1.00 58.69 93 SER A N 1
ATOM 757 C CA . SER A 1 93 ? 42.970 -0.763 8.728 1.00 58.69 93 SER A CA 1
ATOM 758 C C . SER A 1 93 ? 44.183 -0.189 9.475 1.00 58.69 93 SER A C 1
ATOM 760 O O . SER A 1 93 ? 44.946 0.583 8.896 1.00 58.69 93 SER A O 1
ATOM 762 N N . GLY A 1 94 ? 44.403 -0.570 10.734 1.00 58.12 94 GLY A N 1
ATOM 763 C CA . GLY A 1 94 ? 45.540 -0.107 11.530 1.00 58.12 94 GLY A CA 1
ATOM 764 C C . GLY A 1 94 ? 46.355 -1.262 12.085 1.00 58.12 94 GLY A C 1
ATOM 765 O O . GLY A 1 94 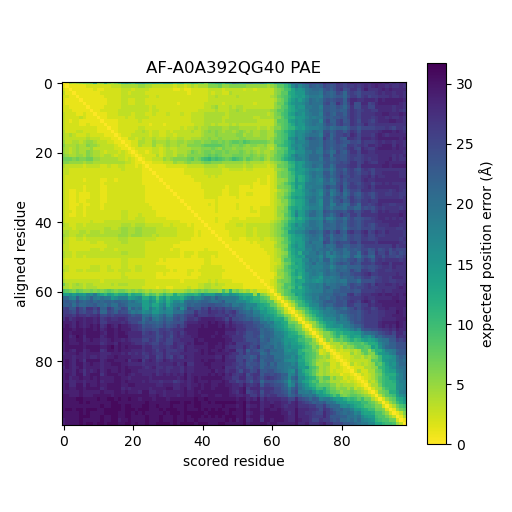? 46.114 -1.647 13.217 1.00 58.12 94 GLY A O 1
ATOM 766 N N . ASP A 1 95 ? 47.252 -1.827 11.269 1.00 49.94 95 ASP A N 1
ATOM 767 C CA . ASP A 1 95 ? 48.606 -2.259 11.664 1.00 49.94 95 ASP A CA 1
ATOM 768 C C . ASP A 1 95 ? 49.232 -3.142 10.572 1.00 49.94 95 ASP A C 1
ATOM 770 O O . ASP A 1 95 ? 48.915 -4.322 10.468 1.00 49.94 95 ASP A O 1
ATOM 774 N N . HIS A 1 96 ? 50.138 -2.573 9.763 1.00 49.91 96 HIS A N 1
ATOM 775 C CA . HIS A 1 96 ? 51.501 -3.101 9.581 1.00 49.91 96 HIS A CA 1
ATOM 776 C C . HIS A 1 96 ? 52.318 -2.174 8.657 1.00 49.91 96 HIS A C 1
ATOM 778 O O . HIS A 1 96 ? 52.294 -2.306 7.434 1.00 49.91 96 HIS A O 1
ATOM 784 N N . SER A 1 97 ? 53.099 -1.260 9.237 1.00 51.84 97 SER A N 1
ATOM 785 C CA . SER A 1 97 ? 54.312 -0.760 8.582 1.00 51.84 97 SER A CA 1
ATOM 786 C C . SER A 1 97 ? 55.502 -1.106 9.469 1.00 51.84 97 SER A C 1
ATOM 788 O O . SER A 1 97 ? 55.669 -0.535 10.545 1.00 51.84 97 SER A O 1
ATOM 790 N N . TYR A 1 98 ? 56.299 -2.073 9.018 1.00 53.16 98 TYR A N 1
ATOM 791 C CA . TYR A 1 98 ? 57.693 -2.204 9.412 1.00 53.16 98 TYR A CA 1
ATOM 792 C C . TYR A 1 98 ? 58.542 -1.857 8.189 1.00 53.16 98 TYR A C 1
ATOM 794 O O . TYR A 1 98 ? 58.325 -2.426 7.116 1.00 53.16 98 TYR A O 1
ATOM 802 N N . ILE A 1 99 ? 59.548 -1.015 8.456 1.00 45.09 99 ILE A N 1
ATOM 803 C CA . ILE A 1 99 ? 60.585 -0.428 7.587 1.00 45.09 99 ILE A CA 1
ATOM 804 C C . ILE A 1 99 ? 60.190 0.905 6.944 1.00 45.09 99 ILE A C 1
ATOM 806 O O . ILE A 1 99 ? 59.419 0.920 5.964 1.00 45.09 99 ILE A O 1
#

Nearest PDB structures (foldseek):
  8peh-assembly3_A  TM=8.982E-01  e=6.006E-02  Lotus japonicus
  8peh-assembly1_B  TM=9.220E-01  e=8.724E-02  Lotus japonicus
  8peh-assembly2_C  TM=8.990E-01  e=8.724E-02  Lotus japonicus
  6m0u-assembly1_A  TM=9.055E-01  e=2.674E-01  Arachis hypogaea
  4l68-assembly1_A  TM=7.923E-01  e=1.625E-01  Arabidopsis thaliana

Secondary structure (DSSP, 8-state):
-HHHHHHHTT-GGGGSPTTT--SSTHHHHHHHHHHHHHHT-SSGGGSPPHHHHHHHHHHHHGGG--TT---THHHHHHHHHHHHHHHHHHTTS------

Mean predicted aligned error: 14.44 Å

Sequence (99 aa):
MHFLSCLKQDRIFEAIQVGILNDENKKEIKEVAILAARCLRLRGDERPSMKEVAMELDGIRLIEMHPWNETEQNFEEGQRLLHEAFSSIFNESGDHSYI

pLDDT: mean 80.7, std 18.37, range [45.09, 98.62]

Organism: NCBI:txid97028

Solvent-accessible surface area (backbone atoms only — not comparable to full-atom values): 6220 Å² total; per-residue (Å²): 112,68,65,65,49,26,49,77,67,75,39,43,76,80,70,51,60,88,85,74,74,54,91,82,50,54,61,53,54,50,54,51,49,53,52,49,53,39,60,66,41,89,52,71,88,71,28,70,52,72,68,55,50,50,54,52,52,53,54,53,60,49,70,75,56,50,90,81,67,69,65,69,63,65,63,53,52,55,51,49,54,50,50,51,54,52,54,58,62,63,66,76,77,74,87,86,89,85,135